Protein AF-A0A2D4KWJ9-F1 (afdb_monomer)

InterPro domains:
  IPR027417 P-loop containing nucleoside triphosphate hydrolase [G3DSA:3.40.50.300] (1-147)
  IPR051978 Rho GTPase-activating domain-containing protein [PTHR46005] (2-147)

Sequence (147 aa):
SKADEYYPEHTSVLSTIDFGGRVVNNDHFLYWGDVIQCGEDGVDCKIHVIEQTEFIDDQTFLPHRSTNLQPYIKRAAATKLQSAEKLMYICTDQLGLEQDFEQKQMPEGKLSIDGFLLCIDVSQGCNRKFDDQLKFVNNLYIQLSKS

Organism: NCBI:txid1970185

Structure (mmCIF, N/CA/C/O backbone):
data_AF-A0A2D4KWJ9-F1
#
_entry.id   AF-A0A2D4KWJ9-F1
#
loop_
_atom_site.group_PDB
_atom_site.id
_atom_site.type_symbol
_atom_site.label_atom_id
_atom_site.label_alt_id
_atom_site.label_comp_id
_atom_site.label_asym_id
_atom_site.label_entity_id
_atom_site.label_seq_id
_atom_site.pdbx_PDB_ins_code
_atom_site.Cartn_x
_atom_site.Cartn_y
_atom_site.Cartn_z
_atom_site.occupancy
_atom_site.B_iso_or_equiv
_atom_site.auth_seq_id
_atom_site.auth_comp_id
_atom_site.auth_asym_id
_atom_site.auth_atom_id
_atom_site.pdbx_PDB_model_num
ATOM 1 N N . SER A 1 1 ? -16.667 -25.130 -4.357 1.00 45.78 1 SER A N 1
ATOM 2 C CA . SER A 1 1 ? -15.506 -24.460 -3.750 1.00 45.78 1 SER A CA 1
ATOM 3 C C . SER A 1 1 ? -15.111 -23.335 -4.682 1.00 45.78 1 SER A C 1
ATOM 5 O O . SER A 1 1 ? -14.572 -23.618 -5.745 1.00 45.78 1 SER A O 1
ATOM 7 N N . LYS A 1 2 ? -15.492 -22.085 -4.383 1.00 46.88 2 LYS A N 1
ATOM 8 C CA . LYS A 1 2 ? -14.905 -20.947 -5.100 1.00 46.88 2 LYS A CA 1
ATOM 9 C C . LYS A 1 2 ? -13.422 -20.997 -4.754 1.00 46.88 2 LYS A C 1
ATOM 11 O O . LYS A 1 2 ? -13.116 -20.916 -3.575 1.00 46.88 2 LYS A O 1
ATOM 16 N N . ALA A 1 3 ? -12.561 -21.250 -5.733 1.00 53.28 3 ALA A N 1
ATOM 17 C CA . ALA A 1 3 ? -11.174 -20.864 -5.573 1.00 53.28 3 ALA A CA 1
ATOM 18 C C . ALA A 1 3 ? -11.202 -19.351 -5.348 1.00 53.28 3 ALA A C 1
ATOM 20 O O . ALA A 1 3 ? -11.804 -18.603 -6.119 1.00 53.28 3 ALA A O 1
ATOM 21 N N . ASP A 1 4 ? -10.711 -19.019 -4.172 1.00 63.16 4 ASP A N 1
ATOM 22 C CA . ASP A 1 4 ? -10.668 -17.748 -3.476 1.00 63.16 4 ASP A CA 1
ATOM 23 C C . ASP A 1 4 ? -10.175 -16.677 -4.447 1.00 63.16 4 ASP A C 1
ATOM 25 O O . ASP A 1 4 ? -9.204 -16.939 -5.147 1.00 63.16 4 ASP A O 1
ATOM 29 N N . GLU A 1 5 ? -10.847 -15.524 -4.534 1.00 83.00 5 GLU A N 1
ATOM 30 C CA . GLU A 1 5 ? -10.581 -14.391 -5.451 1.00 83.00 5 GLU A CA 1
ATOM 31 C C . GLU A 1 5 ? -9.210 -13.708 -5.177 1.00 83.00 5 GLU A C 1
ATOM 33 O O . GLU A 1 5 ? -9.075 -12.489 -5.158 1.00 83.00 5 GLU A O 1
ATOM 38 N N . TYR A 1 6 ? -8.190 -14.522 -4.912 1.00 88.12 6 TYR A N 1
ATOM 39 C CA . TYR A 1 6 ? -6.817 -14.229 -4.576 1.00 88.12 6 TYR A CA 1
ATOM 40 C C . TYR A 1 6 ? -5.969 -14.225 -5.842 1.00 88.12 6 TYR A C 1
ATOM 42 O O . TYR A 1 6 ? -5.942 -15.194 -6.608 1.00 88.12 6 TYR A O 1
ATOM 50 N N . TYR A 1 7 ? -5.223 -13.142 -6.012 1.00 90.56 7 TYR A N 1
ATOM 51 C CA . TYR A 1 7 ? -4.261 -12.980 -7.085 1.00 90.56 7 TYR A CA 1
ATOM 52 C C . TYR A 1 7 ? -2.854 -13.093 -6.481 1.00 90.56 7 TYR A C 1
ATOM 54 O O . TYR A 1 7 ? -2.561 -12.443 -5.480 1.00 90.56 7 TYR A O 1
ATOM 62 N N . PRO A 1 8 ? -1.972 -13.944 -7.029 1.00 88.19 8 PRO A N 1
ATOM 63 C CA . PRO A 1 8 ? -0.641 -14.142 -6.458 1.00 88.19 8 PRO A CA 1
ATOM 64 C C . PRO A 1 8 ? 0.320 -12.987 -6.765 1.00 88.19 8 PRO A C 1
ATOM 66 O O . PRO A 1 8 ? 1.320 -12.820 -6.069 1.00 88.19 8 PRO A O 1
ATOM 69 N N . GLU A 1 9 ? 0.043 -12.206 -7.809 1.00 90.62 9 GLU A N 1
ATOM 70 C CA . GLU A 1 9 ? 0.937 -11.169 -8.311 1.00 90.62 9 GLU A CA 1
ATOM 71 C C . GLU A 1 9 ? 0.285 -9.790 -8.217 1.00 90.62 9 GLU A C 1
ATOM 73 O O . GLU A 1 9 ? -0.779 -9.538 -8.780 1.00 90.62 9 GLU A O 1
ATOM 78 N N . HIS A 1 10 ? 0.971 -8.887 -7.519 1.00 95.56 10 HIS A N 1
ATOM 79 C CA . HIS A 1 10 ? 0.596 -7.488 -7.375 1.00 95.56 10 HIS A CA 1
ATOM 80 C C . HIS A 1 10 ? 1.849 -6.632 -7.582 1.00 95.56 10 HIS A C 1
ATOM 82 O O . HIS A 1 10 ? 2.704 -6.541 -6.702 1.00 95.56 10 HIS A O 1
ATOM 88 N N . THR A 1 11 ? 2.006 -6.052 -8.775 1.00 96.00 11 THR A N 1
ATOM 89 C CA . THR A 1 11 ? 3.149 -5.178 -9.075 1.00 96.00 11 THR A CA 1
ATOM 90 C C . THR A 1 11 ? 2.940 -3.770 -8.516 1.00 96.00 11 THR A C 1
ATOM 92 O O . THR A 1 11 ? 1.849 -3.209 -8.603 1.00 96.00 11 THR A O 1
ATOM 95 N N . SER A 1 12 ? 4.014 -3.172 -7.993 1.00 97.25 12 SER A N 1
ATOM 96 C CA . SER A 1 12 ? 4.070 -1.743 -7.642 1.00 97.25 12 SER A CA 1
ATOM 97 C C . SER A 1 12 ? 4.747 -0.893 -8.726 1.00 97.25 12 SER A C 1
ATOM 99 O O . SER A 1 12 ? 5.013 0.289 -8.513 1.00 97.25 12 SER A O 1
ATOM 101 N N . VAL A 1 13 ? 5.061 -1.483 -9.880 1.00 98.06 13 VAL A N 1
ATOM 102 C CA . VAL A 1 13 ? 5.606 -0.784 -11.051 1.00 98.06 13 VAL A CA 1
ATOM 103 C C . VAL A 1 13 ? 4.450 -0.474 -11.987 1.00 98.06 13 VAL A C 1
ATOM 105 O O . VAL A 1 13 ? 3.854 -1.400 -12.531 1.00 98.06 13 VAL A O 1
ATOM 108 N N . LEU A 1 14 ? 4.118 0.806 -12.130 1.00 97.94 14 LEU A N 1
ATOM 109 C CA . LEU A 1 14 ? 2.914 1.270 -12.814 1.00 97.94 14 LEU A CA 1
ATOM 110 C C . LEU A 1 14 ? 3.251 2.334 -13.851 1.00 97.94 14 LEU A C 1
ATOM 112 O O . LEU A 1 14 ? 4.151 3.150 -13.633 1.00 97.94 14 LEU A O 1
ATOM 116 N N . SER A 1 15 ? 2.464 2.402 -14.922 1.00 97.69 15 SER A N 1
ATOM 117 C CA . SER A 1 15 ? 2.520 3.543 -15.832 1.00 97.69 15 SER A CA 1
ATOM 118 C C . SER A 1 15 ? 1.986 4.813 -15.154 1.00 97.69 15 SER A C 1
ATOM 120 O O . SER A 1 15 ? 1.238 4.764 -14.172 1.00 97.69 15 SER A O 1
ATOM 122 N N . THR A 1 16 ? 2.325 5.985 -15.699 1.00 96.69 16 THR A N 1
ATOM 123 C CA . THR A 1 16 ? 1.748 7.266 -15.242 1.00 96.69 16 THR A CA 1
ATOM 124 C C . THR A 1 16 ? 0.213 7.285 -15.356 1.00 96.69 16 THR A C 1
ATOM 126 O O . THR A 1 16 ? -0.456 7.926 -14.546 1.00 96.69 16 THR A O 1
ATOM 129 N N . ILE A 1 17 ? -0.355 6.579 -16.342 1.00 96.88 17 ILE A N 1
ATOM 130 C CA . ILE A 1 17 ? -1.809 6.509 -16.551 1.00 96.88 17 ILE A CA 1
ATOM 131 C C . ILE A 1 17 ? -2.457 5.691 -15.432 1.00 96.88 17 ILE A C 1
ATOM 133 O O . ILE A 1 17 ? -3.397 6.171 -14.801 1.00 96.88 17 ILE A O 1
ATOM 137 N N . ASP A 1 18 ? -1.909 4.513 -15.131 1.00 97.94 18 ASP A N 1
ATOM 138 C CA . ASP A 1 18 ? -2.441 3.625 -14.091 1.00 97.94 18 ASP A CA 1
ATOM 139 C C . ASP A 1 18 ? -2.341 4.261 -12.702 1.00 97.94 18 ASP A C 1
ATOM 141 O O . ASP A 1 18 ? -3.277 4.191 -11.905 1.00 97.94 18 ASP A O 1
ATOM 145 N N . PHE A 1 19 ? -1.228 4.949 -12.423 1.00 97.81 19 PHE A N 1
ATOM 146 C CA . PHE A 1 19 ? -1.033 5.673 -11.167 1.00 97.81 19 PHE A CA 1
ATOM 147 C C . PHE A 1 19 ? -2.072 6.793 -10.965 1.00 97.81 19 PHE A C 1
ATOM 149 O O . PHE A 1 19 ? -2.526 7.033 -9.842 1.00 97.81 19 PHE A O 1
ATOM 156 N N . GLY A 1 20 ? -2.470 7.464 -12.050 1.00 96.88 20 GLY A N 1
ATOM 157 C CA . GLY A 1 20 ? -3.492 8.511 -12.039 1.00 96.88 20 GLY A CA 1
ATOM 158 C C . GLY A 1 20 ? -4.938 8.004 -12.070 1.00 96.88 20 GLY A C 1
ATOM 159 O O . GLY A 1 20 ? -5.849 8.790 -11.805 1.00 96.88 20 GLY A O 1
ATOM 160 N N . GLY A 1 21 ? -5.159 6.722 -12.384 1.00 97.19 21 GLY A N 1
ATOM 161 C CA . GLY A 1 21 ? -6.478 6.087 -12.429 1.00 97.19 21 GLY A CA 1
ATOM 162 C C . GLY A 1 21 ? -7.167 6.058 -11.063 1.00 97.19 21 GLY A C 1
ATOM 163 O O . GLY A 1 21 ? -6.525 6.187 -10.027 1.00 97.19 21 GLY A O 1
ATOM 164 N N . ARG A 1 22 ? -8.492 5.869 -11.020 1.00 97.38 22 ARG A N 1
ATOM 165 C CA . ARG A 1 22 ? -9.287 6.030 -9.780 1.00 97.38 22 ARG A CA 1
ATOM 166 C C . ARG A 1 22 ? -8.978 5.004 -8.685 1.00 97.38 22 ARG A C 1
ATOM 168 O O . ARG A 1 22 ? -9.326 5.231 -7.529 1.00 97.38 22 ARG A O 1
ATOM 175 N N . VAL A 1 23 ? -8.353 3.878 -9.022 1.00 98.19 23 VAL A N 1
ATOM 176 C CA . VAL A 1 23 ? -7.953 2.854 -8.043 1.00 98.19 23 VAL A CA 1
ATOM 177 C C . VAL A 1 23 ? -6.712 3.308 -7.263 1.00 98.19 23 VAL A C 1
ATOM 179 O O . VAL A 1 23 ? -6.734 3.377 -6.032 1.00 98.19 23 VAL A O 1
ATOM 182 N N . VAL A 1 24 ? -5.638 3.701 -7.955 1.00 97.75 24 VAL A N 1
ATOM 183 C CA . VAL A 1 24 ? -4.400 4.196 -7.319 1.00 97.75 24 VAL A CA 1
ATOM 184 C C . VAL A 1 24 ? -4.550 5.652 -6.870 1.00 97.75 24 VAL A C 1
ATOM 186 O O . VAL A 1 24 ? -4.134 6.012 -5.773 1.00 97.75 24 VAL A O 1
ATOM 189 N N . ASN A 1 25 ? -5.261 6.450 -7.658 1.00 97.31 25 ASN A N 1
ATOM 190 C CA . ASN A 1 25 ? -5.735 7.803 -7.383 1.00 97.31 25 ASN A CA 1
ATOM 191 C C . ASN A 1 25 ? -4.636 8.804 -7.010 1.00 97.31 25 ASN A C 1
ATOM 193 O O . ASN A 1 25 ? -4.837 9.681 -6.173 1.00 97.31 25 ASN A O 1
ATOM 197 N N . ASN A 1 26 ? -3.468 8.690 -7.646 1.00 97.12 26 ASN A N 1
ATOM 198 C CA . ASN A 1 26 ? -2.272 9.485 -7.353 1.00 97.12 26 ASN A CA 1
ATOM 199 C C . ASN A 1 26 ? -1.738 9.319 -5.915 1.00 97.12 26 ASN A C 1
ATOM 201 O O . ASN A 1 26 ? -1.004 10.179 -5.411 1.00 97.12 26 ASN A O 1
ATOM 205 N N . ASP A 1 27 ? -2.088 8.213 -5.256 1.00 97.56 27 ASP A N 1
ATOM 206 C CA . ASP A 1 27 ? -1.653 7.880 -3.907 1.00 97.56 27 ASP A CA 1
ATOM 207 C C . ASP A 1 27 ? -0.664 6.716 -3.903 1.00 97.56 27 ASP A C 1
ATOM 209 O O . ASP A 1 27 ? -0.735 5.801 -4.717 1.00 97.56 27 ASP A O 1
ATOM 213 N N . HIS A 1 28 ? 0.204 6.675 -2.893 1.00 97.81 28 HIS A N 1
ATOM 214 C CA . HIS A 1 28 ? 1.009 5.486 -2.594 1.00 97.81 28 HIS A CA 1
ATOM 215 C C . HIS A 1 28 ? 0.364 4.614 -1.510 1.00 97.81 28 HIS A C 1
ATOM 217 O O . HIS A 1 28 ? 1.029 4.155 -0.580 1.00 97.81 28 HIS A O 1
ATOM 223 N N . PHE A 1 29 ? -0.947 4.420 -1.617 1.00 97.81 29 PHE A N 1
ATOM 224 C CA . PHE A 1 29 ? -1.666 3.415 -0.849 1.00 97.81 29 PHE A CA 1
ATOM 225 C C . PHE A 1 29 ? -2.806 2.818 -1.678 1.00 97.81 29 PHE A C 1
ATOM 227 O O . PHE A 1 29 ? -3.385 3.486 -2.543 1.00 97.81 29 PHE A O 1
ATOM 234 N N . LEU A 1 30 ? -3.152 1.569 -1.385 1.00 98.38 30 LEU A N 1
ATOM 235 C CA . LEU A 1 30 ? -4.304 0.877 -1.959 1.00 98.38 30 LEU A CA 1
ATOM 236 C C . LEU A 1 30 ? -5.420 0.772 -0.933 1.00 98.38 30 LEU A C 1
ATOM 238 O O . LEU A 1 30 ? -5.167 0.573 0.254 1.00 98.38 30 LEU A O 1
ATOM 242 N N . TYR A 1 31 ? -6.657 0.894 -1.406 1.00 98.56 31 TYR A N 1
ATOM 243 C CA . TYR A 1 31 ? -7.839 0.539 -0.634 1.00 98.56 31 TYR A CA 1
ATOM 244 C C . TYR A 1 31 ? -8.291 -0.850 -1.064 1.00 98.56 31 TYR A C 1
ATOM 246 O O . TYR A 1 31 ? -8.762 -1.018 -2.180 1.00 98.56 31 TYR A O 1
ATOM 254 N N . TRP A 1 32 ? -8.145 -1.836 -0.186 1.00 98.00 32 TRP A N 1
ATOM 255 C CA . TRP A 1 32 ? -8.469 -3.239 -0.470 1.00 98.00 32 TRP A CA 1
ATOM 256 C C . TRP A 1 32 ? -9.945 -3.580 -0.250 1.00 98.00 32 TRP A C 1
ATOM 258 O O . TRP A 1 32 ? -10.363 -4.710 -0.475 1.00 98.00 32 TRP A O 1
ATOM 268 N N . GLY A 1 33 ? -10.751 -2.613 0.192 1.00 96.69 33 GLY A N 1
ATOM 269 C CA . GLY A 1 33 ? -12.173 -2.817 0.433 1.00 96.69 33 GLY A CA 1
ATOM 270 C C . GLY A 1 33 ? -12.518 -2.927 1.910 1.00 96.69 33 GLY A C 1
ATOM 271 O O . GLY A 1 33 ? -11.843 -2.377 2.784 1.00 96.69 33 GLY A O 1
ATOM 272 N N . ASP A 1 34 ? -13.644 -3.578 2.180 1.00 94.81 34 ASP A N 1
ATOM 273 C CA . ASP A 1 34 ? -14.131 -3.798 3.535 1.00 94.81 34 ASP A CA 1
ATOM 274 C C . ASP A 1 34 ? -14.737 -5.184 3.715 1.00 94.81 34 ASP A C 1
ATOM 276 O O . ASP A 1 34 ? -15.253 -5.772 2.764 1.00 94.81 34 ASP A O 1
ATOM 280 N N . VAL A 1 35 ? -14.674 -5.663 4.955 1.00 92.75 35 VAL A N 1
ATOM 281 C CA . VAL A 1 35 ? -15.295 -6.900 5.422 1.00 92.75 35 VAL A CA 1
ATOM 282 C C . VAL A 1 35 ? -16.137 -6.603 6.661 1.00 92.75 35 VAL A C 1
ATOM 284 O O . VAL A 1 35 ? -15.763 -5.781 7.500 1.00 92.75 35 VAL A O 1
ATOM 287 N N . ILE A 1 36 ? -17.293 -7.257 6.770 1.00 90.06 36 ILE A N 1
ATOM 288 C CA . ILE A 1 36 ? -18.131 -7.213 7.970 1.00 90.06 36 ILE A CA 1
ATOM 289 C C . ILE A 1 36 ? -17.794 -8.446 8.802 1.00 90.06 36 ILE A C 1
ATOM 291 O O . ILE A 1 36 ? -17.996 -9.574 8.359 1.00 90.06 36 ILE A O 1
ATOM 295 N N . GLN A 1 37 ? -17.273 -8.218 10.001 1.00 84.19 37 GLN A N 1
ATOM 296 C CA . GLN A 1 37 ? -17.005 -9.249 10.986 1.00 84.19 37 GLN A CA 1
ATOM 297 C C . GLN A 1 37 ? -18.096 -9.196 12.054 1.00 84.19 37 GLN A C 1
ATOM 299 O O . GLN A 1 37 ? -18.173 -8.233 12.816 1.00 84.19 37 GLN A O 1
ATOM 304 N N . CYS A 1 38 ? -18.911 -10.243 12.145 1.00 80.38 38 CYS A N 1
ATOM 305 C CA . CYS A 1 38 ? -19.807 -10.421 13.283 1.00 80.38 38 CYS A CA 1
ATOM 306 C C . CYS A 1 38 ? -18.953 -10.763 14.511 1.00 80.38 38 CYS A C 1
ATOM 308 O O . CYS A 1 38 ? -18.234 -11.769 14.508 1.00 80.38 38 CYS A O 1
ATOM 310 N N . GLY A 1 39 ? -18.975 -9.904 15.530 1.00 73.56 39 GLY A N 1
ATOM 311 C CA . GLY A 1 39 ? -18.324 -10.174 16.808 1.00 73.56 39 GLY A CA 1
ATOM 312 C C . GLY A 1 39 ? -19.047 -11.277 17.584 1.00 73.56 39 GLY A C 1
ATOM 313 O O . GLY A 1 39 ? -20.248 -11.482 17.407 1.00 73.56 39 GLY A O 1
ATOM 314 N N . GLU A 1 40 ? -18.332 -11.964 18.478 1.00 75.06 40 GLU A N 1
ATOM 315 C CA . GLU A 1 40 ? -18.915 -12.997 19.355 1.00 75.06 40 GLU A CA 1
ATOM 316 C C . GLU A 1 40 ? -20.040 -12.435 20.248 1.00 75.06 40 GLU A C 1
ATOM 318 O O . GLU A 1 40 ? -20.999 -13.139 20.558 1.00 75.06 40 GLU A O 1
ATOM 323 N N . ASP A 1 41 ? -19.978 -11.136 20.558 1.00 79.81 41 ASP A N 1
ATOM 324 C CA . ASP A 1 41 ? -20.982 -10.393 21.331 1.00 79.81 41 ASP A CA 1
ATOM 325 C C . ASP A 1 41 ? -22.205 -9.947 20.497 1.00 79.81 41 ASP A C 1
ATOM 327 O O . ASP A 1 41 ? -23.076 -9.230 20.990 1.00 79.81 41 ASP A O 1
ATOM 331 N N . GLY A 1 42 ? -22.275 -10.331 19.216 1.00 72.88 42 GLY A N 1
ATOM 332 C CA . GLY A 1 42 ? -23.364 -9.969 18.300 1.00 72.88 42 GLY A CA 1
ATOM 333 C C . GLY A 1 42 ? -23.289 -8.545 17.737 1.00 72.88 42 GLY A C 1
ATOM 334 O O . GLY A 1 42 ? -24.251 -8.082 17.125 1.00 72.88 42 GLY A O 1
ATOM 335 N N . VAL A 1 43 ? -22.171 -7.840 17.938 1.00 80.19 43 VAL A N 1
ATOM 336 C CA . VAL A 1 43 ? -21.917 -6.522 17.340 1.00 80.19 43 VAL A CA 1
ATOM 337 C C . VAL A 1 43 ? -21.157 -6.700 16.028 1.00 80.19 43 VAL A C 1
ATOM 339 O O . VAL A 1 43 ? -20.051 -7.241 16.016 1.00 80.19 43 VAL A O 1
ATOM 342 N N . ASP A 1 44 ? -21.735 -6.221 14.927 1.00 83.25 44 ASP A N 1
ATOM 343 C CA . ASP A 1 44 ? -21.075 -6.212 13.622 1.00 83.25 44 ASP A CA 1
ATOM 344 C C . ASP A 1 44 ? -20.007 -5.112 13.570 1.00 83.25 44 ASP A C 1
ATOM 346 O O . ASP A 1 44 ? -20.293 -3.927 13.758 1.00 83.25 44 ASP A O 1
ATOM 350 N N . CYS A 1 45 ? -18.764 -5.502 13.290 1.00 86.19 45 CYS A N 1
ATOM 351 C CA . CYS A 1 45 ? -17.645 -4.597 13.070 1.00 86.19 45 CYS A CA 1
ATOM 352 C C . CYS A 1 45 ? -17.314 -4.545 11.578 1.00 86.19 45 CYS A C 1
ATOM 354 O O . CYS A 1 45 ? -17.079 -5.575 10.945 1.00 86.19 45 CYS A O 1
ATOM 356 N N . LYS A 1 46 ? -17.275 -3.340 11.008 1.00 92.06 46 LYS A N 1
ATOM 357 C CA . LYS A 1 46 ? -16.871 -3.135 9.619 1.00 92.06 46 LYS A CA 1
ATOM 358 C C . LYS A 1 46 ? -15.394 -2.763 9.566 1.00 92.06 46 LYS A C 1
ATOM 360 O O . LYS A 1 46 ? -15.010 -1.694 10.030 1.00 92.06 46 LYS A O 1
ATOM 365 N N . ILE A 1 47 ? -14.578 -3.631 8.979 1.00 94.44 47 ILE A N 1
ATOM 366 C CA . ILE A 1 47 ? -13.133 -3.437 8.859 1.00 94.44 47 ILE A CA 1
ATOM 367 C C . ILE A 1 47 ? -12.828 -2.964 7.443 1.00 94.44 47 ILE A C 1
ATOM 369 O O . ILE A 1 47 ? -13.157 -3.650 6.480 1.00 94.44 47 ILE A O 1
ATOM 373 N N . HIS A 1 48 ? -12.179 -1.809 7.322 1.00 97.00 48 HIS A N 1
ATOM 374 C CA . HIS A 1 48 ? -11.640 -1.294 6.064 1.00 97.00 48 HIS A CA 1
ATOM 375 C C . HIS A 1 48 ? -10.139 -1.582 6.000 1.00 97.00 48 HIS A C 1
ATOM 377 O O . HIS A 1 48 ? -9.429 -1.338 6.975 1.00 97.00 48 HIS A O 1
ATOM 383 N N . VAL A 1 49 ? -9.646 -2.074 4.862 1.00 97.75 49 VAL A N 1
ATOM 384 C CA . VAL A 1 49 ? -8.234 -2.461 4.714 1.00 97.75 49 VAL A CA 1
ATOM 385 C C . VAL A 1 49 ? -7.513 -1.507 3.769 1.00 97.75 49 VAL A C 1
ATOM 387 O O . VAL A 1 49 ? -7.962 -1.246 2.652 1.00 97.75 49 VAL A O 1
ATOM 390 N N . ILE A 1 50 ? -6.377 -0.989 4.233 1.00 98.38 50 ILE A N 1
ATOM 391 C CA . ILE A 1 50 ? -5.476 -0.123 3.474 1.00 98.38 50 ILE A CA 1
ATOM 392 C C . ILE A 1 50 ? -4.088 -0.750 3.465 1.00 98.38 50 ILE A C 1
ATOM 394 O O . ILE A 1 50 ? -3.600 -1.190 4.504 1.00 98.38 50 ILE A O 1
ATOM 398 N N . GLU A 1 51 ? -3.426 -0.717 2.315 1.00 98.38 51 GLU A N 1
ATOM 399 C CA . GLU A 1 51 ? -2.007 -1.043 2.197 1.00 98.38 51 GLU A CA 1
ATOM 400 C C . GLU A 1 51 ? -1.214 0.220 1.872 1.00 98.38 51 GLU A C 1
ATOM 402 O O . GLU A 1 51 ? -1.432 0.847 0.838 1.00 98.38 51 GLU A O 1
ATOM 407 N N . GLN A 1 52 ? -0.276 0.585 2.745 1.00 97.94 52 GLN A N 1
ATOM 408 C CA . GLN A 1 52 ? 0.714 1.626 2.473 1.00 97.94 52 GLN A CA 1
ATOM 409 C C . GLN A 1 52 ? 1.870 1.022 1.675 1.00 97.94 52 GLN A C 1
ATOM 411 O O . GLN A 1 52 ? 2.463 0.037 2.106 1.00 97.94 52 GLN A O 1
ATOM 416 N N . THR A 1 53 ? 2.208 1.619 0.533 1.00 97.50 53 THR A N 1
ATOM 417 C CA . THR A 1 53 ? 3.220 1.082 -0.389 1.00 97.50 53 THR A CA 1
ATOM 418 C C . THR A 1 53 ? 4.017 2.216 -1.053 1.00 97.50 53 THR A C 1
ATOM 420 O O . THR A 1 53 ? 4.009 3.367 -0.594 1.00 97.50 53 THR A O 1
ATOM 423 N N . GLU A 1 54 ? 4.768 1.906 -2.107 1.00 97.31 54 GLU A N 1
ATOM 424 C CA . GLU A 1 54 ? 5.424 2.888 -2.968 1.00 97.31 54 GLU A CA 1
ATOM 425 C C . GLU A 1 54 ? 5.387 2.436 -4.430 1.00 97.31 54 GLU A C 1
ATOM 427 O O . GLU A 1 54 ? 6.122 1.544 -4.844 1.00 97.31 54 GLU A O 1
ATOM 432 N N . PHE A 1 55 ? 4.508 3.069 -5.206 1.00 97.69 55 PHE A N 1
ATOM 433 C CA . PHE A 1 55 ? 4.463 2.909 -6.658 1.00 97.69 55 PHE A CA 1
ATOM 434 C C . PHE A 1 55 ? 5.607 3.636 -7.363 1.00 97.69 55 PHE A C 1
ATOM 436 O O . PHE A 1 55 ? 5.857 4.817 -7.098 1.00 97.69 55 PHE A O 1
ATOM 443 N N . ILE A 1 56 ? 6.251 2.944 -8.299 1.00 97.69 56 ILE A N 1
ATOM 444 C CA . ILE A 1 56 ? 7.308 3.486 -9.154 1.00 97.69 56 ILE A CA 1
ATOM 445 C C . ILE A 1 56 ? 6.869 3.483 -10.617 1.00 97.69 56 ILE A C 1
ATOM 447 O O . ILE A 1 56 ? 6.072 2.644 -11.032 1.00 97.69 56 ILE A O 1
ATOM 451 N N . ASP A 1 57 ? 7.392 4.433 -11.380 1.00 97.69 57 ASP A N 1
ATOM 452 C CA . ASP A 1 57 ? 7.122 4.585 -12.806 1.00 97.69 57 ASP A CA 1
ATOM 453 C C . ASP A 1 57 ? 7.851 3.515 -13.629 1.00 97.69 57 ASP A C 1
ATOM 455 O O . ASP A 1 57 ? 9.035 3.248 -13.416 1.00 97.69 57 ASP A O 1
ATOM 459 N N . ASP A 1 58 ? 7.137 2.892 -14.562 1.00 97.38 58 ASP A N 1
ATOM 460 C CA . ASP A 1 58 ? 7.608 1.762 -15.370 1.00 97.38 58 ASP A CA 1
ATOM 461 C C . ASP A 1 58 ? 8.672 2.124 -16.419 1.00 97.38 58 ASP A C 1
ATOM 463 O O . ASP A 1 58 ? 9.386 1.245 -16.906 1.00 97.38 58 ASP A O 1
ATOM 467 N N . GLN A 1 59 ? 8.830 3.409 -16.739 1.00 97.25 59 GLN A N 1
ATOM 468 C CA . GLN A 1 59 ? 9.848 3.892 -17.674 1.00 97.25 59 GLN A CA 1
ATOM 469 C C . GLN A 1 59 ? 11.100 4.381 -16.948 1.00 97.25 59 GLN A C 1
ATOM 471 O O . GLN A 1 59 ? 12.225 4.103 -17.368 1.00 97.25 59 GLN A O 1
ATOM 476 N N . THR A 1 60 ? 10.916 5.142 -15.870 1.00 96.69 60 THR A N 1
ATOM 477 C CA . THR A 1 60 ? 12.015 5.806 -15.155 1.00 96.69 60 THR A CA 1
ATOM 478 C C . THR A 1 60 ? 12.519 5.021 -13.949 1.00 96.69 60 THR A C 1
ATOM 480 O O . THR A 1 60 ? 13.630 5.287 -13.486 1.00 96.69 60 THR A O 1
ATOM 483 N N . PHE A 1 61 ? 11.730 4.071 -13.435 1.00 95.25 61 PHE A N 1
ATOM 484 C CA . PHE A 1 61 ? 11.971 3.346 -12.181 1.00 95.25 61 PHE A CA 1
ATOM 485 C C . PHE A 1 61 ? 12.174 4.266 -10.967 1.00 95.25 61 PHE A C 1
ATOM 487 O O . PHE A 1 61 ? 12.809 3.893 -9.979 1.00 95.25 61 PHE A O 1
ATOM 494 N N . LEU A 1 62 ? 11.632 5.484 -11.034 1.00 95.94 62 LEU A N 1
ATOM 495 C CA . LEU A 1 62 ? 11.594 6.430 -9.927 1.00 95.94 62 LEU A CA 1
ATOM 496 C C . LEU A 1 62 ? 10.205 6.409 -9.278 1.00 95.94 62 LEU A C 1
ATOM 498 O O . LEU A 1 62 ? 9.222 6.130 -9.965 1.00 95.94 62 LEU A O 1
ATOM 502 N N . PRO A 1 63 ? 10.088 6.729 -7.976 1.00 96.38 63 PRO A N 1
ATOM 503 C CA . PRO A 1 63 ? 8.787 6.872 -7.337 1.00 96.38 63 PRO A CA 1
ATOM 504 C C . PRO A 1 63 ? 7.903 7.872 -8.081 1.00 96.38 63 PRO A C 1
ATOM 506 O O . PRO A 1 63 ? 8.346 8.979 -8.413 1.00 96.38 63 PRO A O 1
ATOM 509 N N . HIS A 1 64 ? 6.645 7.490 -8.306 1.00 96.62 64 HIS A N 1
ATOM 510 C CA . HIS A 1 64 ? 5.646 8.406 -8.848 1.00 96.62 64 HIS A CA 1
ATOM 511 C C . HIS A 1 64 ? 5.498 9.635 -7.947 1.00 96.62 64 HIS A C 1
ATOM 513 O O . HIS A 1 64 ? 5.640 9.566 -6.725 1.00 96.62 64 HIS A O 1
ATOM 519 N N . ARG A 1 65 ? 5.198 10.796 -8.535 1.00 91.44 65 ARG A N 1
ATOM 520 C CA . ARG A 1 65 ? 4.904 11.997 -7.742 1.00 91.44 65 ARG A CA 1
ATOM 521 C C . ARG A 1 65 ? 3.473 11.919 -7.226 1.00 91.44 65 ARG A C 1
ATOM 523 O O . ARG A 1 65 ? 2.540 12.215 -7.962 1.00 91.44 65 ARG A O 1
ATOM 530 N N . SER A 1 66 ? 3.313 11.561 -5.959 1.00 84.25 66 SER A N 1
ATOM 531 C CA . SER A 1 66 ? 2.014 11.629 -5.284 1.00 84.25 66 SER A CA 1
ATOM 532 C C . SER A 1 66 ? 1.688 13.027 -4.755 1.00 84.25 66 SER A C 1
ATOM 534 O O . SER A 1 66 ? 2.531 13.928 -4.693 1.00 84.25 66 SER A O 1
ATOM 536 N N . THR A 1 67 ? 0.447 13.183 -4.300 1.00 76.19 67 THR A N 1
ATOM 537 C CA . THR A 1 67 ? -0.022 14.348 -3.536 1.00 76.19 67 THR A CA 1
ATOM 538 C C . THR A 1 67 ? 0.709 14.505 -2.192 1.00 76.19 67 THR A C 1
ATOM 540 O O . THR A 1 67 ? 0.874 15.624 -1.703 1.00 76.19 67 THR A O 1
ATOM 543 N N . ASN A 1 68 ? 1.197 13.403 -1.606 1.00 82.69 68 ASN A N 1
ATOM 544 C CA . ASN A 1 68 ? 1.920 13.383 -0.338 1.00 82.69 68 ASN A CA 1
ATOM 545 C C . ASN A 1 68 ? 3.416 13.086 -0.536 1.00 82.69 68 ASN A C 1
ATOM 547 O O . ASN A 1 68 ? 3.862 11.940 -0.512 1.00 82.69 68 ASN A O 1
ATOM 551 N N . LEU A 1 69 ? 4.208 14.156 -0.622 1.00 83.12 69 LEU A N 1
ATOM 552 C CA . LEU A 1 69 ? 5.657 14.112 -0.858 1.00 83.12 69 LEU A CA 1
ATOM 553 C C . LEU A 1 69 ? 6.495 13.657 0.355 1.00 83.12 69 LEU A C 1
ATOM 555 O O . LEU A 1 69 ? 7.724 13.749 0.324 1.00 83.12 69 LEU A O 1
ATOM 559 N N . GLN A 1 70 ? 5.871 13.225 1.455 1.00 92.69 70 GLN A N 1
ATOM 560 C CA . GLN A 1 70 ? 6.623 12.737 2.607 1.00 92.69 70 GLN A CA 1
ATOM 561 C C . GLN A 1 70 ? 7.306 11.392 2.298 1.00 92.69 70 GLN A C 1
ATOM 563 O O . GLN A 1 70 ? 6.738 10.560 1.584 1.00 92.69 70 GLN A O 1
ATOM 568 N 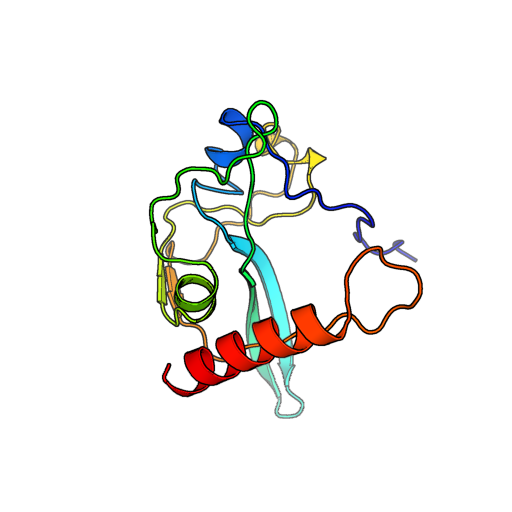N . PRO A 1 71 ? 8.489 11.128 2.890 1.00 94.94 71 PRO A N 1
ATOM 569 C CA . PRO A 1 71 ? 9.129 9.818 2.815 1.00 94.94 71 PRO A CA 1
ATOM 570 C C . PRO A 1 71 ? 8.205 8.706 3.317 1.00 94.94 71 PRO A C 1
ATOM 572 O O . PRO A 1 71 ? 7.420 8.938 4.244 1.00 94.94 71 PRO A O 1
ATOM 575 N N . TYR A 1 72 ? 8.375 7.490 2.783 1.00 96.94 72 TYR A N 1
ATOM 576 C CA . TYR A 1 72 ? 7.549 6.323 3.116 1.00 96.94 72 TYR A CA 1
ATOM 577 C C . TYR A 1 72 ? 7.285 6.178 4.621 1.00 96.94 72 TYR A C 1
ATOM 579 O O . TYR A 1 72 ? 6.134 6.099 5.022 1.00 96.94 72 TYR A O 1
ATOM 587 N N . ILE A 1 73 ? 8.319 6.238 5.473 1.00 97.06 73 ILE A N 1
ATOM 588 C CA . ILE A 1 73 ? 8.177 6.044 6.931 1.00 97.06 73 ILE A CA 1
ATOM 589 C C . ILE A 1 73 ? 7.155 7.005 7.559 1.00 97.06 73 ILE A C 1
ATOM 591 O O . ILE A 1 73 ? 6.390 6.612 8.434 1.00 97.06 73 ILE A O 1
ATOM 595 N N . LYS A 1 74 ? 7.123 8.266 7.116 1.00 96.25 74 LYS A N 1
ATOM 596 C CA . LYS A 1 74 ? 6.157 9.253 7.615 1.00 96.25 74 LYS A CA 1
ATOM 597 C C . LYS A 1 74 ? 4.780 9.064 6.990 1.00 96.25 74 LYS A C 1
ATOM 599 O O . LYS A 1 74 ? 3.783 9.204 7.688 1.00 96.25 74 LYS A O 1
ATOM 604 N N . ARG A 1 75 ? 4.732 8.763 5.689 1.00 95.88 75 ARG A N 1
ATOM 605 C CA . ARG A 1 75 ? 3.485 8.552 4.942 1.00 95.88 75 ARG A CA 1
ATOM 606 C C . ARG A 1 75 ? 2.727 7.323 5.447 1.00 95.88 75 ARG A C 1
ATOM 608 O O . ARG A 1 75 ? 1.541 7.425 5.731 1.00 95.88 75 ARG A O 1
ATOM 615 N N . ALA A 1 76 ? 3.432 6.211 5.644 1.00 97.12 76 ALA A N 1
ATOM 616 C CA . ALA A 1 76 ? 2.877 4.951 6.122 1.00 97.12 76 ALA A CA 1
ATOM 617 C C . ALA A 1 76 ? 2.326 5.032 7.555 1.00 97.12 76 ALA A C 1
ATOM 619 O O . ALA A 1 76 ? 1.461 4.244 7.919 1.00 97.12 76 ALA A O 1
ATOM 620 N N . ALA A 1 77 ? 2.793 5.997 8.353 1.00 97.25 77 ALA A N 1
ATOM 621 C CA . ALA A 1 77 ? 2.326 6.231 9.717 1.00 97.25 77 ALA A CA 1
ATOM 622 C C . ALA A 1 77 ? 1.172 7.247 9.827 1.00 97.25 77 ALA A C 1
ATOM 624 O O . ALA A 1 77 ? 0.785 7.614 10.939 1.00 97.25 77 ALA A O 1
ATOM 625 N N . ALA A 1 78 ? 0.639 7.739 8.703 1.00 95.69 78 ALA A N 1
ATOM 626 C CA . ALA A 1 78 ? -0.473 8.682 8.704 1.00 95.69 78 ALA A CA 1
ATOM 627 C C . ALA A 1 78 ? -1.764 8.021 9.217 1.00 95.69 78 ALA A C 1
ATOM 629 O O . ALA A 1 78 ? -2.198 7.000 8.692 1.00 95.69 78 ALA A O 1
ATOM 630 N N . THR A 1 79 ? -2.412 8.645 10.204 1.00 96.88 79 THR A N 1
ATOM 631 C CA . THR A 1 79 ? -3.670 8.156 10.804 1.00 96.88 79 THR A CA 1
ATOM 632 C C . THR A 1 79 ? -4.926 8.728 10.159 1.00 96.88 79 THR A C 1
ATOM 634 O O . THR A 1 79 ? -6.038 8.338 10.504 1.00 96.88 79 THR A O 1
ATOM 637 N N . LYS A 1 80 ? -4.768 9.662 9.220 1.00 96.19 80 LYS A N 1
ATOM 638 C CA . LYS A 1 80 ? -5.857 10.258 8.446 1.00 96.19 80 LYS A CA 1
ATOM 639 C C . LYS A 1 80 ? -5.497 10.191 6.974 1.00 96.19 80 LYS A C 1
ATOM 641 O O . LYS A 1 80 ? -4.521 10.812 6.556 1.00 96.19 80 LYS A O 1
ATOM 646 N N . LEU A 1 81 ? -6.293 9.463 6.205 1.00 96.25 81 LEU A N 1
ATOM 647 C CA . LEU A 1 81 ? -6.154 9.343 4.760 1.00 96.25 81 LEU A CA 1
ATOM 648 C C . LEU A 1 81 ? -7.300 10.078 4.080 1.00 96.25 81 LEU A C 1
ATOM 650 O O . LEU A 1 81 ? -8.440 10.026 4.539 1.00 96.25 81 LEU A O 1
ATOM 654 N N . GLN A 1 82 ? -6.989 10.772 2.993 1.00 96.75 82 GLN A N 1
ATOM 655 C CA . GLN A 1 82 ? -7.956 11.484 2.166 1.00 96.75 82 GLN A CA 1
ATOM 656 C C . GLN A 1 82 ? -7.634 11.183 0.713 1.00 96.75 82 GLN A C 1
ATOM 658 O O . GLN A 1 82 ? -6.516 11.417 0.270 1.00 96.75 82 GLN A O 1
ATOM 663 N N . SER A 1 83 ? -8.613 10.645 0.001 1.00 96.88 83 SER A N 1
ATOM 664 C CA . SER A 1 83 ? -8.526 10.329 -1.415 1.00 96.88 83 SER A CA 1
ATOM 665 C C . SER A 1 83 ? -9.943 10.267 -1.974 1.00 96.88 83 SER A C 1
ATOM 667 O O . SER A 1 83 ? -10.662 9.274 -1.831 1.00 96.88 83 SER A O 1
ATOM 669 N N . ALA A 1 84 ? -10.400 11.394 -2.518 1.00 96.62 84 ALA A N 1
ATOM 670 C CA . ALA A 1 84 ? -11.753 11.517 -3.044 1.00 96.62 84 ALA A CA 1
ATOM 671 C C . ALA A 1 84 ? -11.943 10.586 -4.247 1.00 96.62 84 ALA A C 1
ATOM 673 O O . ALA A 1 84 ? -11.055 10.463 -5.082 1.00 96.62 84 ALA A O 1
ATOM 674 N N . GLU A 1 85 ? -13.105 9.936 -4.329 1.00 95.94 85 GLU A N 1
ATOM 675 C CA . GLU A 1 85 ? -13.481 9.046 -5.442 1.00 95.94 85 GLU A CA 1
ATOM 676 C C . GLU A 1 85 ? -12.612 7.794 -5.649 1.00 95.94 85 GLU A C 1
ATOM 678 O O . GLU A 1 85 ? -12.833 7.080 -6.635 1.00 95.94 85 GLU A O 1
ATOM 683 N N . LYS A 1 86 ? -11.706 7.490 -4.704 1.00 98.06 86 LYS A N 1
ATOM 684 C CA . LYS A 1 86 ? -10.835 6.310 -4.746 1.00 98.06 86 LYS A CA 1
ATOM 685 C C . LYS A 1 86 ? -11.647 5.020 -4.800 1.00 98.06 86 LYS A C 1
ATOM 687 O O . LYS A 1 86 ? -12.557 4.823 -3.992 1.00 98.06 86 LYS A O 1
ATOM 692 N N . LEU A 1 87 ? -11.297 4.141 -5.730 1.00 98.50 87 LEU A N 1
ATOM 693 C CA . LEU A 1 87 ? -11.905 2.823 -5.892 1.00 98.50 87 LEU A CA 1
ATOM 694 C C . LEU A 1 87 ? -11.106 1.735 -5.170 1.00 98.50 87 LEU A C 1
ATOM 696 O O . LEU A 1 87 ? -9.897 1.851 -4.970 1.00 98.50 87 LEU A O 1
ATOM 700 N N . MET A 1 88 ? -11.815 0.680 -4.775 1.00 98.19 88 MET A N 1
ATOM 701 C CA . MET A 1 88 ? -11.251 -0.554 -4.253 1.00 98.19 88 MET A CA 1
ATOM 702 C C . MET A 1 88 ? -10.367 -1.219 -5.309 1.00 98.19 88 MET A C 1
ATOM 704 O O . MET A 1 88 ? -10.767 -1.362 -6.465 1.00 98.19 88 MET A O 1
ATOM 708 N N . TYR A 1 89 ? -9.185 -1.636 -4.879 1.00 98.44 89 TYR A N 1
ATOM 709 C CA . TYR A 1 89 ? -8.239 -2.416 -5.655 1.00 98.44 89 TYR A CA 1
ATOM 710 C C . TYR A 1 89 ? -8.571 -3.910 -5.568 1.00 98.44 89 TYR A C 1
ATOM 712 O O . TYR A 1 89 ? -8.850 -4.417 -4.482 1.00 98.44 89 TYR A O 1
ATOM 720 N N . ILE A 1 90 ? -8.514 -4.600 -6.707 1.00 96.56 90 ILE A N 1
ATOM 721 C CA . ILE A 1 90 ? -8.731 -6.050 -6.826 1.00 96.56 90 ILE A CA 1
ATOM 722 C C . ILE A 1 90 ? -7.441 -6.737 -7.287 1.00 96.56 90 ILE A C 1
ATOM 724 O O . ILE A 1 90 ? -6.922 -7.623 -6.612 1.00 96.56 90 ILE A O 1
ATOM 728 N N . CYS A 1 91 ? -6.907 -6.316 -8.431 1.00 95.88 91 CYS A N 1
ATOM 729 C CA . CYS A 1 91 ? -5.661 -6.817 -9.005 1.00 95.88 91 CYS A CA 1
ATOM 730 C C . CYS A 1 91 ? -5.076 -5.785 -9.978 1.00 95.88 91 CYS A C 1
ATOM 732 O O . CYS A 1 91 ? -5.680 -4.746 -10.243 1.00 95.88 91 CYS A O 1
ATOM 734 N N . THR A 1 92 ? -3.886 -6.050 -10.516 1.00 95.44 92 THR A N 1
ATOM 735 C CA . THR A 1 92 ? -3.222 -5.144 -11.468 1.00 95.44 92 THR A CA 1
ATOM 736 C C . THR A 1 92 ? -3.967 -5.023 -12.791 1.00 95.44 92 THR A C 1
ATOM 738 O O . THR A 1 92 ? -3.964 -3.947 -13.375 1.00 95.44 92 THR A O 1
ATOM 741 N N . ASP A 1 93 ? -4.659 -6.079 -13.225 1.00 95.12 93 ASP A N 1
ATOM 742 C CA . ASP A 1 93 ? -5.414 -6.098 -14.487 1.00 95.12 93 ASP A CA 1
ATOM 743 C C . ASP A 1 93 ? -6.617 -5.140 -14.472 1.00 95.12 93 ASP A C 1
ATOM 745 O O . ASP A 1 93 ? -7.139 -4.776 -15.522 1.00 95.12 93 ASP A O 1
ATOM 749 N N . GLN A 1 94 ? -7.055 -4.714 -13.282 1.00 96.81 94 GLN A N 1
ATOM 750 C CA . GLN A 1 94 ? -8.113 -3.720 -13.108 1.00 96.81 94 GLN A CA 1
ATOM 751 C C . GLN A 1 94 ? -7.672 -2.312 -13.532 1.00 96.81 94 GLN A C 1
ATOM 753 O O . GLN A 1 94 ? -8.514 -1.484 -13.883 1.00 96.81 94 GLN A O 1
ATOM 758 N N . LEU A 1 95 ? -6.375 -2.002 -13.453 1.00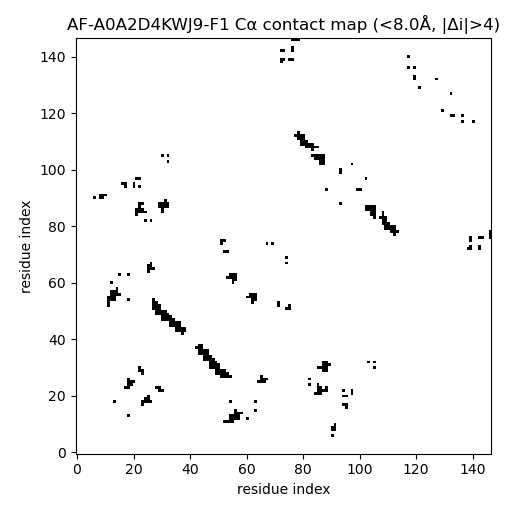 96.62 95 LEU A N 1
ATOM 759 C CA . LEU A 1 95 ? -5.872 -0.647 -13.670 1.00 96.62 95 LEU A CA 1
ATOM 760 C C . LEU A 1 95 ? -6.028 -0.259 -15.149 1.00 96.62 95 LEU A C 1
ATOM 762 O O . LEU A 1 95 ? -5.599 -0.989 -16.038 1.00 96.62 95 LEU A O 1
ATOM 766 N N . GLY A 1 96 ? -6.713 0.857 -15.413 1.00 93.88 96 GLY A N 1
ATOM 767 C CA . GLY A 1 96 ? -7.074 1.283 -16.771 1.00 93.88 96 GLY A CA 1
ATOM 768 C C . GLY A 1 96 ? -8.279 0.551 -17.384 1.00 93.88 96 GLY A C 1
ATOM 769 O O . GLY A 1 96 ? -8.738 0.936 -18.462 1.00 93.88 96 GLY A O 1
ATOM 770 N N . LEU A 1 97 ? -8.815 -0.465 -16.701 1.00 96.81 97 LEU A N 1
ATOM 771 C CA . LEU A 1 97 ? -10.005 -1.236 -17.077 1.00 96.81 97 LEU A CA 1
ATOM 772 C C . LEU A 1 97 ? -11.042 -1.245 -15.942 1.00 96.81 97 LEU A C 1
ATOM 774 O O . LEU A 1 97 ? -11.818 -2.185 -15.794 1.00 96.81 97 LEU A O 1
ATOM 778 N N . GLU A 1 98 ? -11.097 -0.189 -15.125 1.00 95.25 98 GLU A N 1
ATOM 779 C CA . GLU A 1 98 ? -11.880 -0.180 -13.882 1.00 95.25 98 GLU A CA 1
ATOM 780 C C . GLU A 1 98 ? -13.388 -0.396 -14.105 1.00 95.25 98 GLU A C 1
ATOM 782 O O . GLU A 1 98 ? -14.096 -0.801 -13.185 1.00 95.25 98 GLU A O 1
ATOM 787 N N . GLN A 1 99 ? -13.892 -0.115 -15.313 1.00 95.81 99 GLN A N 1
ATOM 788 C CA . GLN A 1 99 ? -15.298 -0.309 -15.683 1.00 95.81 99 GLN A CA 1
ATOM 789 C C . GLN A 1 99 ? -15.695 -1.785 -15.812 1.00 95.81 99 GLN A C 1
ATOM 791 O O . GLN A 1 99 ? -16.873 -2.101 -15.645 1.00 95.81 99 GLN A O 1
ATOM 796 N N . ASP A 1 100 ? -14.729 -2.668 -16.069 1.00 97.00 100 ASP A N 1
ATOM 797 C CA . ASP A 1 100 ? -14.956 -4.106 -16.246 1.00 97.00 100 ASP A CA 1
ATOM 798 C C . ASP A 1 100 ? -14.967 -4.866 -14.904 1.00 97.00 100 ASP A C 1
ATOM 800 O O . ASP A 1 100 ? -15.254 -6.063 -14.857 1.00 97.00 100 ASP A O 1
ATOM 804 N N . PHE A 1 101 ? -14.689 -4.164 -13.801 1.00 96.38 101 PHE A N 1
ATOM 805 C CA . PHE A 1 101 ? -14.590 -4.702 -12.446 1.00 96.38 101 PHE A CA 1
ATOM 806 C C . PHE A 1 101 ? -15.613 -4.057 -11.497 1.00 96.38 101 PHE A C 1
ATOM 808 O O . PHE A 1 101 ? -16.240 -3.041 -11.802 1.00 96.38 101 PHE A O 1
ATOM 815 N N . GLU A 1 102 ? -15.786 -4.639 -10.305 1.00 95.75 102 GLU A N 1
ATOM 816 C CA . GLU A 1 102 ? -16.642 -4.055 -9.269 1.00 95.75 102 GLU A CA 1
ATOM 817 C C . GLU A 1 102 ? -16.119 -2.677 -8.827 1.00 95.75 102 GLU A C 1
ATOM 819 O O . GLU A 1 102 ? -14.990 -2.530 -8.356 1.00 95.75 102 GLU A O 1
ATOM 824 N N . GLN A 1 103 ? -16.975 -1.657 -8.917 1.00 96.62 103 GLN A N 1
ATOM 825 C CA . GLN A 1 103 ? -16.651 -0.291 -8.509 1.00 96.62 103 GLN A CA 1
ATOM 826 C C . GLN A 1 103 ? -17.130 -0.016 -7.084 1.00 96.62 103 GLN A C 1
ATOM 828 O O . GLN A 1 103 ? -18.158 0.624 -6.857 1.00 96.62 103 GLN A O 1
ATOM 833 N N . LYS A 1 104 ? -16.355 -0.481 -6.104 1.00 97.31 104 LYS A N 1
ATOM 834 C CA . LYS A 1 104 ? -16.588 -0.170 -4.690 1.00 97.31 104 LYS A CA 1
ATOM 835 C C . LYS A 1 104 ? -15.740 1.026 -4.267 1.00 97.31 104 LYS A C 1
ATOM 837 O O . LYS A 1 104 ? -14.517 0.951 -4.248 1.00 97.31 104 LYS A O 1
ATOM 842 N N . GLN A 1 105 ? -16.377 2.145 -3.938 1.00 97.88 105 GLN A N 1
ATOM 843 C CA . GLN A 1 105 ? -15.674 3.372 -3.556 1.00 97.88 105 GLN A CA 1
ATOM 844 C C . GLN A 1 105 ? -15.246 3.354 -2.080 1.00 97.88 105 GLN A C 1
ATOM 846 O O . GLN A 1 105 ? -15.992 2.899 -1.211 1.00 97.88 105 GLN A O 1
ATOM 851 N N . MET A 1 106 ? -14.070 3.915 -1.787 1.00 97.38 106 MET A N 1
ATOM 852 C CA . MET A 1 106 ? -13.631 4.216 -0.424 1.00 97.38 106 MET A CA 1
ATOM 853 C C . MET A 1 106 ? -14.635 5.169 0.253 1.00 97.38 106 MET A C 1
ATOM 855 O O . MET A 1 106 ? -14.997 6.195 -0.339 1.00 97.38 106 MET A O 1
ATOM 859 N N . PRO A 1 107 ? -15.104 4.866 1.478 1.00 95.38 107 PRO A N 1
ATOM 860 C CA . PRO A 1 107 ? -16.181 5.623 2.110 1.00 95.38 107 PRO A CA 1
ATOM 861 C C . PRO A 1 107 ? -15.790 7.088 2.308 1.00 95.38 107 PRO A C 1
ATOM 863 O O . PRO A 1 107 ? -14.688 7.398 2.754 1.00 95.38 107 PRO A O 1
ATOM 866 N N . GLU A 1 108 ? -16.701 7.997 1.949 1.00 93.81 108 GLU A N 1
ATOM 867 C CA . GLU A 1 108 ? -16.568 9.453 2.131 1.00 93.81 108 GLU A CA 1
ATOM 868 C C . GLU A 1 108 ? -15.272 10.083 1.572 1.00 93.81 108 GLU A C 1
ATOM 870 O O . GLU A 1 108 ? -14.948 11.224 1.905 1.00 93.81 108 GLU A O 1
ATOM 875 N N . GLY A 1 109 ? -14.505 9.357 0.749 1.00 95.06 109 GLY A N 1
ATOM 876 C CA . GLY A 1 109 ? -13.190 9.793 0.281 1.00 95.06 109 GLY A CA 1
ATOM 877 C C . GLY A 1 109 ? -12.161 10.011 1.398 1.00 95.06 109 GLY A C 1
ATOM 878 O O . GLY A 1 109 ? -11.161 10.692 1.170 1.00 95.06 109 GLY A O 1
ATOM 879 N N . LYS A 1 110 ? -12.379 9.478 2.607 1.00 96.56 110 LYS A N 1
ATOM 880 C CA . LYS A 1 110 ? -11.454 9.616 3.741 1.00 96.56 110 LYS A CA 1
ATOM 881 C C . LYS A 1 110 ? -11.559 8.431 4.700 1.00 96.56 110 LYS A C 1
ATOM 883 O O . LYS A 1 110 ? -12.632 7.866 4.876 1.00 96.56 110 LYS A O 1
ATOM 888 N N . LEU A 1 111 ? -10.466 8.113 5.383 1.00 96.56 111 LEU A N 1
ATOM 889 C CA . LEU A 1 111 ? -10.430 7.098 6.437 1.00 96.56 111 LEU A CA 1
ATOM 890 C C . LEU A 1 111 ? -9.583 7.575 7.618 1.00 96.56 111 LEU A C 1
ATOM 892 O O . LEU A 1 111 ? -8.539 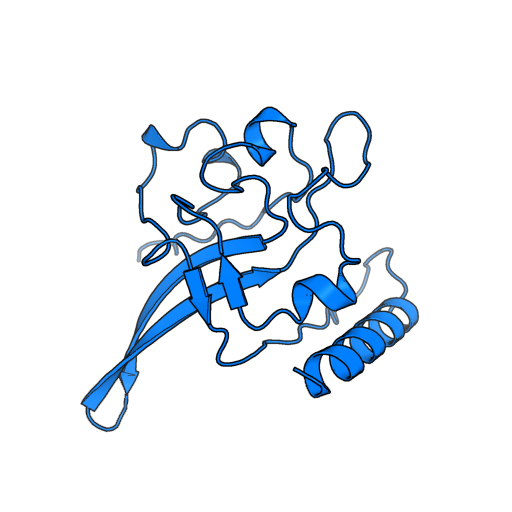8.205 7.432 1.00 96.56 111 LEU A O 1
ATOM 896 N N . SER A 1 112 ? -10.037 7.253 8.827 1.00 96.81 112 SER A N 1
ATOM 897 C CA . SER A 1 112 ? -9.227 7.318 10.046 1.00 96.81 112 SER A CA 1
ATOM 898 C C . SER A 1 112 ? -8.673 5.923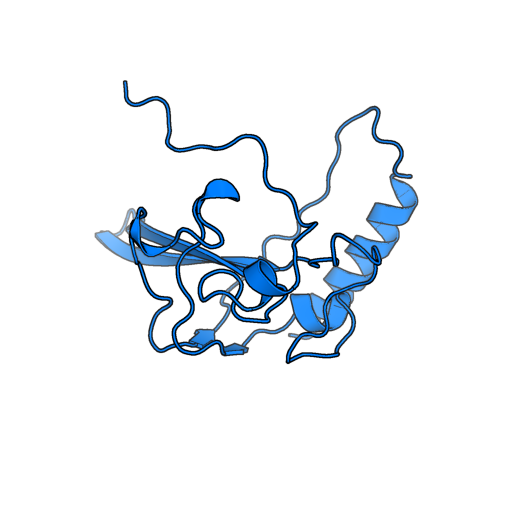 10.320 1.00 96.81 112 SER A C 1
ATOM 900 O O . SER A 1 112 ? -9.406 4.948 10.192 1.00 96.81 112 SER A O 1
ATOM 902 N N . ILE A 1 113 ? -7.388 5.822 10.649 1.00 97.00 113 ILE A N 1
ATOM 903 C CA . ILE A 1 113 ? -6.723 4.539 10.893 1.00 97.00 113 ILE A CA 1
ATOM 904 C C . ILE A 1 113 ? -6.790 4.210 12.382 1.00 97.00 113 ILE A C 1
ATOM 906 O O . ILE A 1 113 ? -6.221 4.935 13.196 1.00 97.00 113 ILE A O 1
ATOM 910 N N . ASP A 1 114 ? -7.450 3.100 12.711 1.00 95.94 114 ASP A N 1
ATOM 911 C CA . ASP A 1 114 ? -7.612 2.626 14.092 1.00 95.94 114 ASP A CA 1
ATOM 912 C C . ASP A 1 114 ? -6.452 1.734 14.564 1.00 95.94 114 ASP A C 1
ATOM 914 O O . ASP A 1 114 ? -6.232 1.562 15.762 1.00 95.94 114 ASP A O 1
ATOM 918 N N . GLY A 1 115 ? -5.688 1.157 13.634 1.00 95.94 115 GLY A N 1
ATOM 919 C CA . GLY A 1 115 ? -4.583 0.262 13.950 1.00 95.94 115 GLY A CA 1
ATOM 920 C C . GLY A 1 115 ? -3.690 -0.016 12.749 1.00 95.94 115 GLY A C 1
ATOM 921 O O . GLY A 1 115 ? -4.063 0.222 11.602 1.00 95.94 115 GLY A O 1
ATOM 922 N N . PHE A 1 116 ? -2.495 -0.532 13.026 1.00 97.56 116 PHE A N 1
ATOM 923 C CA . PHE A 1 116 ? -1.492 -0.840 12.012 1.00 97.56 116 PHE A CA 1
ATOM 924 C C . PHE A 1 116 ? -1.068 -2.303 12.099 1.00 97.56 116 PHE A C 1
ATOM 926 O O . PHE A 1 116 ? -0.832 -2.827 13.188 1.00 97.56 116 PHE A O 1
ATOM 933 N N . LEU A 1 117 ? -0.897 -2.934 10.938 1.00 97.56 117 LEU A N 1
ATOM 934 C CA . LEU A 1 117 ? -0.208 -4.212 10.805 1.00 97.56 117 LEU A CA 1
ATOM 935 C C . LEU A 1 117 ? 1.211 -3.946 10.304 1.00 97.56 117 LEU A C 1
ATOM 937 O O . LEU A 1 117 ? 1.412 -3.496 9.177 1.00 97.56 117 LEU A O 1
ATOM 941 N N . LEU A 1 118 ? 2.201 -4.194 11.161 1.00 96.94 118 LEU A N 1
ATOM 942 C CA . LEU A 1 118 ? 3.611 -4.041 10.817 1.00 96.94 118 LEU A CA 1
ATOM 943 C C . LEU A 1 118 ? 4.178 -5.386 10.354 1.00 96.94 118 LEU A C 1
ATOM 945 O O . LEU A 1 118 ? 4.519 -6.241 11.170 1.00 96.94 118 LEU A O 1
ATOM 949 N N . CYS A 1 119 ? 4.266 -5.570 9.040 1.00 95.50 119 CYS A N 1
ATOM 950 C CA . CYS A 1 119 ? 4.703 -6.824 8.433 1.00 95.50 119 CYS A CA 1
ATOM 951 C C . CYS A 1 119 ? 6.232 -6.892 8.286 1.00 95.50 119 CYS A C 1
ATOM 953 O O . CYS A 1 119 ? 6.881 -5.911 7.920 1.00 95.50 119 CYS A O 1
ATOM 955 N N . ILE A 1 120 ? 6.801 -8.075 8.530 1.00 95.38 120 ILE A N 1
ATOM 956 C CA . ILE A 1 120 ? 8.216 -8.387 8.299 1.00 95.38 120 ILE A CA 1
ATOM 957 C C . ILE A 1 120 ? 8.274 -9.661 7.467 1.00 95.38 120 ILE A C 1
ATOM 959 O O . ILE A 1 120 ? 7.743 -10.692 7.876 1.00 95.38 120 ILE A O 1
ATOM 963 N N . ASP A 1 121 ? 8.937 -9.598 6.318 1.00 93.31 121 ASP A N 1
ATOM 964 C CA . ASP A 1 121 ? 9.169 -10.777 5.494 1.00 93.31 121 ASP A CA 1
ATOM 965 C C . ASP A 1 121 ? 10.317 -11.607 6.086 1.00 93.31 121 ASP A C 1
ATOM 967 O O . ASP A 1 121 ? 11.448 -11.127 6.217 1.00 93.31 121 ASP A O 1
ATOM 971 N N . VAL A 1 122 ? 10.008 -12.845 6.469 1.00 93.69 122 VAL A N 1
ATOM 972 C CA . VAL A 1 122 ? 10.936 -13.809 7.082 1.00 93.69 122 VAL A CA 1
ATOM 973 C C . VAL A 1 122 ? 11.305 -14.957 6.136 1.00 93.69 122 VAL A C 1
ATOM 975 O O . VAL A 1 122 ? 11.912 -15.940 6.563 1.00 93.69 122 VAL A O 1
ATOM 978 N N . SER A 1 123 ? 10.918 -14.866 4.861 1.00 92.19 123 SER A N 1
ATOM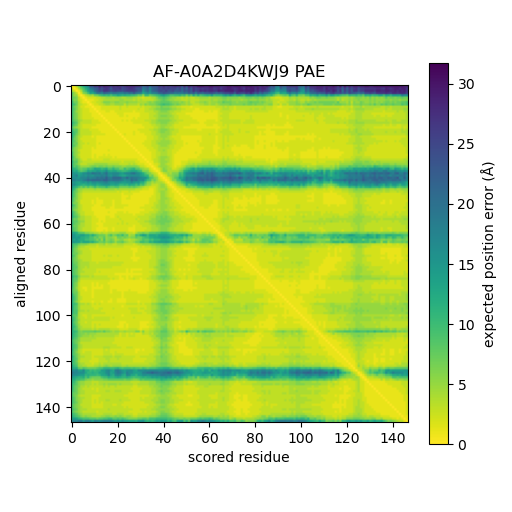 979 C CA . SER A 1 123 ? 11.229 -15.884 3.860 1.00 92.19 123 SER A CA 1
ATOM 980 C C . SER A 1 123 ? 12.735 -15.977 3.572 1.00 92.19 123 SER A C 1
ATOM 982 O O . SER A 1 123 ? 13.502 -15.024 3.735 1.00 92.19 123 SER A O 1
ATOM 984 N N . GLN A 1 124 ? 13.187 -17.168 3.167 1.00 85.81 124 GLN A N 1
ATOM 985 C CA . GLN A 1 124 ? 14.581 -17.417 2.792 1.00 85.81 124 GLN A CA 1
ATOM 986 C C . GLN A 1 124 ? 14.772 -17.237 1.280 1.00 85.81 124 GLN A C 1
ATOM 988 O O . GLN A 1 124 ? 13.898 -17.595 0.497 1.00 85.81 124 GLN A O 1
ATOM 993 N N . GLY A 1 125 ? 15.944 -16.749 0.859 1.00 73.44 125 GLY A N 1
ATOM 994 C CA . GLY A 1 125 ? 16.327 -16.700 -0.560 1.00 73.44 125 GLY A CA 1
ATOM 995 C C . GLY A 1 125 ? 16.004 -15.398 -1.300 1.00 73.44 125 GLY A C 1
ATOM 996 O O . GLY A 1 125 ? 16.278 -15.299 -2.493 1.00 73.44 125 GLY A O 1
ATOM 997 N N . CYS A 1 126 ? 15.486 -14.373 -0.624 1.00 70.56 126 CYS A N 1
ATOM 998 C CA . CYS A 1 126 ? 15.352 -13.046 -1.220 1.00 70.56 126 CYS A CA 1
ATOM 999 C C . CYS A 1 126 ? 16.721 -12.352 -1.334 1.00 70.56 126 CYS A C 1
ATOM 1001 O O . CYS A 1 126 ? 17.523 -12.389 -0.404 1.00 70.56 126 CYS A O 1
ATOM 1003 N N . ASN A 1 127 ? 16.955 -11.603 -2.417 1.00 77.44 127 ASN A N 1
ATOM 1004 C CA . ASN A 1 127 ? 18.140 -10.737 -2.590 1.00 77.44 127 ASN A CA 1
ATOM 1005 C C . ASN A 1 127 ? 18.190 -9.534 -1.611 1.00 77.44 127 ASN A C 1
ATOM 1007 O O . ASN A 1 127 ? 18.968 -8.598 -1.796 1.00 77.44 127 ASN A O 1
ATOM 1011 N N . ARG A 1 128 ? 17.361 -9.536 -0.560 1.00 82.50 128 ARG A N 1
ATOM 1012 C CA . ARG A 1 128 ? 17.280 -8.498 0.470 1.00 82.50 128 ARG A CA 1
ATOM 1013 C C . ARG A 1 128 ? 18.078 -8.934 1.693 1.00 82.50 128 ARG A C 1
ATOM 1015 O O . ARG A 1 128 ? 17.916 -10.044 2.189 1.00 82.50 128 ARG A O 1
ATOM 1022 N N . LYS A 1 129 ? 18.894 -8.036 2.242 1.00 89.38 129 LYS A N 1
ATOM 1023 C CA . LYS A 1 129 ? 19.545 -8.272 3.535 1.00 89.38 129 LYS A CA 1
ATOM 1024 C C . LYS A 1 129 ? 18.518 -8.128 4.656 1.00 89.38 129 LYS A C 1
ATOM 1026 O O . LYS A 1 129 ? 17.942 -7.054 4.827 1.00 89.38 129 LYS A O 1
ATOM 1031 N N . PHE A 1 130 ? 18.310 -9.195 5.425 1.00 92.00 130 PHE A N 1
ATOM 1032 C CA . PHE A 1 130 ? 17.336 -9.216 6.520 1.00 92.00 130 PHE A CA 1
ATOM 1033 C C . PHE A 1 130 ? 17.591 -8.107 7.556 1.00 92.00 130 PHE A C 1
ATOM 1035 O O . PHE A 1 130 ? 16.657 -7.415 7.953 1.00 92.00 130 PHE A O 1
ATOM 1042 N N . ASP A 1 131 ? 18.855 -7.854 7.906 1.00 94.00 131 ASP A N 1
ATOM 1043 C CA . ASP A 1 131 ? 19.234 -6.788 8.845 1.00 94.00 131 ASP A CA 1
ATOM 1044 C C . ASP A 1 131 ? 18.823 -5.389 8.369 1.00 94.00 131 ASP A C 1
ATOM 1046 O O . ASP A 1 131 ? 18.452 -4.539 9.178 1.00 94.00 131 ASP A O 1
ATOM 1050 N N . ASP A 1 132 ? 18.874 -5.127 7.061 1.00 94.81 132 ASP A N 1
ATOM 1051 C CA . ASP A 1 132 ? 18.492 -3.823 6.515 1.00 94.81 132 ASP A CA 1
ATOM 1052 C C . ASP A 1 132 ? 16.968 -3.646 6.529 1.00 94.81 132 ASP A C 1
ATOM 1054 O O . ASP A 1 132 ? 16.483 -2.564 6.868 1.00 94.81 132 ASP A O 1
ATOM 1058 N N . GLN A 1 133 ? 16.208 -4.721 6.283 1.00 94.94 133 GLN A N 1
ATOM 1059 C CA . GLN A 1 133 ? 14.763 -4.732 6.527 1.00 94.94 133 GLN A CA 1
ATOM 1060 C C . GLN A 1 133 ? 14.456 -4.462 8.004 1.00 94.94 133 GLN A C 1
ATOM 1062 O O . GLN A 1 133 ? 13.611 -3.622 8.299 1.00 94.94 133 GLN A O 1
ATOM 1067 N N . LEU A 1 134 ? 15.153 -5.116 8.936 1.00 95.94 134 LEU A N 1
ATOM 1068 C CA . LEU A 1 134 ? 14.903 -4.939 10.367 1.00 95.94 134 LEU A CA 1
ATOM 1069 C C . LEU A 1 134 ? 15.166 -3.496 10.822 1.00 95.94 134 LEU A C 1
ATOM 1071 O O . LEU A 1 134 ? 14.367 -2.924 11.562 1.00 95.94 134 LEU A O 1
ATOM 1075 N N . LYS A 1 135 ? 16.248 -2.872 10.333 1.00 96.81 135 LYS A N 1
ATOM 1076 C CA . LYS A 1 135 ? 16.536 -1.446 10.578 1.00 96.81 135 LYS A CA 1
ATOM 1077 C C . LYS A 1 135 ? 15.418 -0.549 10.050 1.00 96.81 135 LYS A C 1
ATOM 1079 O O . LYS A 1 135 ? 14.997 0.376 10.743 1.00 96.81 135 LYS A O 1
ATOM 1084 N N . PHE A 1 136 ? 14.941 -0.813 8.834 1.00 96.75 136 PHE A N 1
ATOM 1085 C CA . PHE A 1 136 ? 13.856 -0.048 8.225 1.00 96.75 136 PHE A CA 1
ATOM 1086 C C . PHE A 1 136 ? 12.553 -0.176 9.022 1.00 96.75 136 PHE A C 1
ATOM 1088 O O . PHE A 1 136 ? 11.954 0.835 9.388 1.00 96.75 136 PHE A O 1
ATOM 1095 N N . VAL A 1 137 ? 12.160 -1.408 9.355 1.00 97.12 137 VAL A N 1
ATOM 1096 C CA . VAL A 1 137 ? 10.963 -1.714 10.148 1.00 97.12 137 VAL A CA 1
ATOM 1097 C C . VAL A 1 137 ? 11.043 -1.073 11.531 1.00 97.12 137 VAL A C 1
ATOM 1099 O O . VAL A 1 137 ? 10.061 -0.497 11.984 1.00 97.12 137 VAL A O 1
ATOM 1102 N N . ASN A 1 138 ? 12.208 -1.089 12.183 1.00 97.44 138 ASN A N 1
ATOM 1103 C CA . ASN A 1 138 ? 12.395 -0.423 13.471 1.00 97.44 138 ASN A CA 1
ATOM 1104 C C . ASN A 1 138 ? 12.175 1.097 13.374 1.00 97.44 138 ASN A C 1
ATOM 1106 O O . ASN A 1 138 ? 11.516 1.688 14.228 1.00 97.44 138 ASN A O 1
ATOM 1110 N N . ASN A 1 139 ? 12.671 1.740 12.313 1.00 97.69 139 ASN A N 1
ATOM 1111 C CA . ASN A 1 139 ? 12.421 3.166 12.091 1.00 97.69 139 ASN A CA 1
ATOM 1112 C C . ASN A 1 139 ? 10.934 3.455 11.831 1.00 97.69 139 ASN A C 1
ATOM 1114 O O . ASN A 1 139 ? 10.418 4.464 12.313 1.00 97.69 139 ASN A O 1
ATOM 1118 N N . LEU A 1 140 ? 10.244 2.570 11.103 1.00 97.88 140 LEU A N 1
ATOM 1119 C CA . LEU A 1 140 ? 8.801 2.667 10.892 1.00 97.88 140 LEU A CA 1
ATOM 1120 C C . LEU A 1 140 ? 8.030 2.489 12.204 1.00 97.88 140 LEU A C 1
ATOM 1122 O O . LEU A 1 140 ? 7.178 3.314 12.513 1.00 97.88 140 LEU A O 1
ATOM 1126 N N . TYR A 1 141 ? 8.377 1.492 13.016 1.00 97.88 1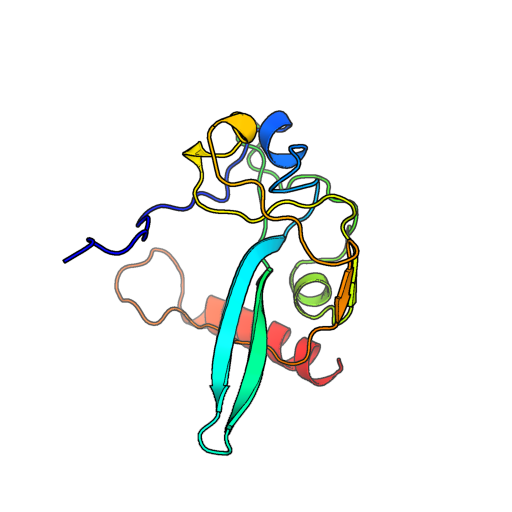41 TYR A N 1
ATOM 1127 C CA . TYR A 1 141 ? 7.792 1.271 14.339 1.00 97.88 141 TYR A CA 1
ATOM 1128 C C . TYR A 1 141 ? 7.927 2.503 15.246 1.00 97.88 141 TYR A C 1
ATOM 1130 O O . TYR A 1 141 ? 6.939 2.955 15.818 1.00 97.88 141 TYR A O 1
ATOM 1138 N N . ILE A 1 142 ? 9.123 3.102 15.318 1.00 97.81 142 ILE A N 1
ATOM 1139 C CA . ILE A 1 142 ? 9.365 4.337 16.087 1.00 97.81 142 ILE A CA 1
ATOM 1140 C C . ILE A 1 142 ? 8.498 5.496 15.580 1.00 97.81 142 ILE A C 1
ATOM 1142 O O . ILE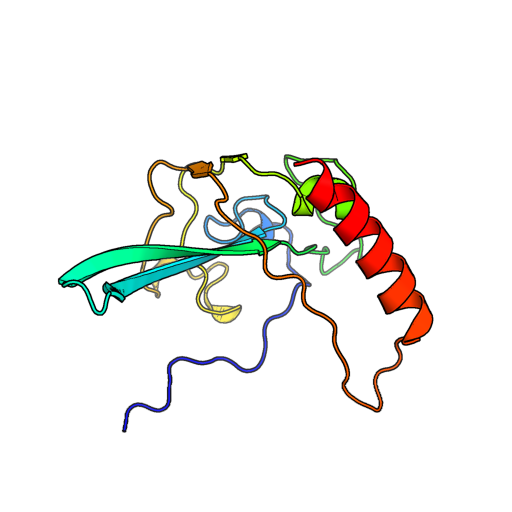 A 1 142 ? 8.141 6.391 16.347 1.00 97.81 142 ILE A O 1
ATOM 1146 N N . GLN A 1 143 ? 8.206 5.541 14.280 1.00 97.19 143 GLN A N 1
ATOM 1147 C CA . GLN A 1 143 ? 7.335 6.568 13.725 1.00 97.19 143 GLN A CA 1
ATOM 1148 C C . GLN A 1 143 ? 5.862 6.295 14.048 1.00 97.19 143 GLN A C 1
ATOM 1150 O O . GLN A 1 143 ? 5.169 7.226 14.444 1.00 97.19 143 GLN A O 1
ATOM 1155 N N . LEU A 1 144 ? 5.416 5.042 13.938 1.00 95.50 144 LEU A N 1
ATOM 1156 C CA . LEU A 1 144 ? 4.061 4.602 14.281 1.00 95.50 144 LEU A CA 1
ATOM 1157 C C . LEU A 1 144 ? 3.735 4.817 15.761 1.00 95.50 144 LEU A C 1
ATOM 1159 O O . LEU A 1 144 ? 2.628 5.221 16.087 1.00 95.50 144 LEU A O 1
ATOM 1163 N N . SER A 1 145 ? 4.701 4.628 16.664 1.00 93.06 145 SER A N 1
ATOM 1164 C CA . SER A 1 145 ? 4.494 4.825 18.105 1.00 93.06 145 SER A CA 1
ATOM 1165 C C . SER A 1 145 ? 4.262 6.288 18.513 1.00 93.06 145 SER A C 1
ATOM 1167 O O . SER A 1 145 ? 4.084 6.567 19.696 1.00 93.06 145 SER A O 1
ATOM 1169 N N . LYS A 1 146 ? 4.362 7.233 17.572 1.00 91.19 146 LYS A N 1
ATOM 1170 C CA . LYS A 1 146 ? 4.106 8.666 17.791 1.00 91.19 146 LYS A CA 1
ATOM 1171 C C . LYS A 1 146 ? 2.741 9.110 17.260 1.00 91.19 146 LYS A C 1
ATOM 1173 O O . LYS A 1 146 ? 2.399 10.276 17.459 1.00 91.19 146 LYS A O 1
ATOM 1178 N N . SER A 1 147 ? 2.065 8.242 16.509 1.00 78.12 147 SER A N 1
ATOM 1179 C CA . SER A 1 14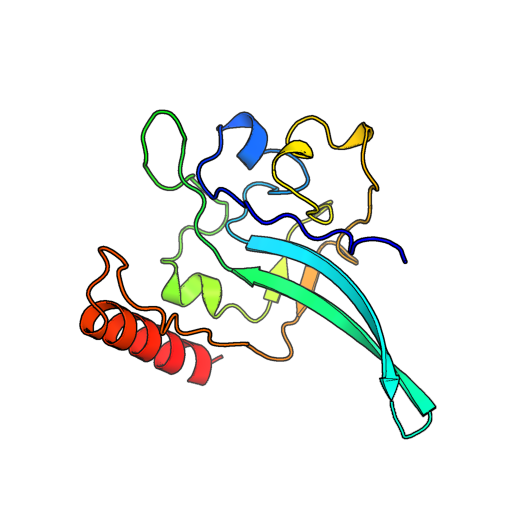7 ? 0.827 8.540 15.790 1.00 78.12 147 SER A CA 1
ATOM 1180 C C . SER A 1 147 ? -0.411 8.474 16.676 1.00 78.12 147 SER A C 1
ATOM 1182 O O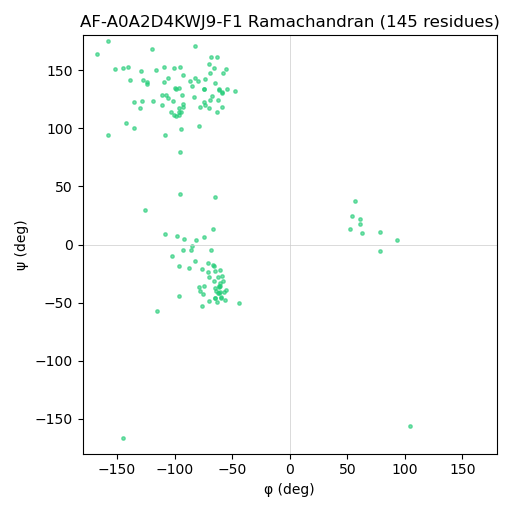 . SER A 1 147 ? -0.368 7.780 17.716 1.00 78.12 147 SER A O 1
#

Mean predicted aligned error: 4.74 Å

pLDDT: mean 92.64, std 9.24, range [45.78, 98.56]

Radius of gyration: 16.59 Å; Cα contacts (8 Å, |Δi|>4): 200; chains: 1; bounding box: 43×39×39 Å

Nearest PDB structures (foldseek):
  6d4g-assembly1_A  TM=9.663E-01  e=1.392E-20  Rattus norvegicus
  3c5h-assembly1_A  TM=9.741E-01  e=3.466E-19  Homo sapiens
  5xgp-assembly1_A  TM=3.340E-01  e=1.399E+00  Xenopus laevis

Secondary structure (DSSP, 8-state):
----S--S----EE-HHHHHSTTTTT-SEEEEEEEEEE-TTS-EEEEEEEEE---EETTT-SBP--S--S-HHHHHT-SEEE-TTPBPP--GGGTT-GGGS---BPGGGEEE-----------SS-SS-HHHHHHHHHHHHHHHTT-

Solvent-accessible surface area (backbone atoms only — not comparable to full-atom values): 9149 Å² total; per-residue (Å²): 130,81,80,66,98,73,72,95,68,76,77,51,64,34,50,75,66,39,37,58,29,50,43,36,51,37,47,52,42,43,36,63,42,72,50,79,44,75,38,96,87,73,49,75,43,76,47,72,43,73,46,70,59,73,44,22,27,68,87,77,71,42,72,56,88,41,90,69,84,56,59,62,56,61,54,64,37,54,50,68,48,78,48,73,77,22,24,35,51,85,53,62,80,40,58,86,39,54,87,84,48,80,82,47,63,50,62,95,20,47,50,75,59,90,76,82,86,88,85,78,91,81,77,83,88,61,98,64,61,66,68,59,52,50,55,52,51,50,56,33,50,63,44,43,77,72,97

Foldseek 3Di:
DPPPLDDPDADLADAPQLCCDQQVVLHQKGWQAWDWDQDPVRDTDIDTDMGRHFRAYNPPRHTRRGPDPDPSLQRVLDQKAAHPSHFHDRHPVCRVVVVVDDGDGDPPRMGGHPDDDQDQDPDPDDPDDSVVSVVVSVSSVVNNVVD